Protein AF-A0A2P6SI93-F1 (afdb_monomer)

Secondary structure (DSSP, 8-state):
-----EEE--SSTT--EEHHHHHHHHTTPPPPHHHHHHHHHHHHHHHHHT-SSSSPPEEE--THHHHHHHHS-HHHHIIIIIHHHHHHHTT-SEEEEEEEETTTTEEEEEEEETTSSS-EEEESS---TT---TT-TT-EEE-

pLDDT: mean 79.49, std 15.9, range [40.91, 94.0]

Organism: Rosa chinensis (NCBI:txid74649)

Mean predicted aligned error: 8.88 Å

Solvent-accessible surface area (backbone atoms only — not comparable to full-atom values): 8508 Å² total; per-residue (Å²): 134,82,81,77,50,75,72,46,82,52,96,53,94,67,20,54,36,32,52,66,55,52,53,40,51,78,66,73,44,85,86,53,61,28,60,54,34,37,49,43,51,52,51,53,53,50,60,63,70,61,77,71,86,89,72,69,45,67,46,67,49,48,36,58,26,55,50,20,77,79,76,51,53,73,68,47,26,38,65,42,33,51,53,55,47,63,66,38,64,82,66,32,42,31,41,37,37,40,36,64,40,79,93,72,79,42,71,34,39,39,34,43,39,76,93,44,102,56,53,39,39,42,45,88,63,77,82,66,82,91,66,80,69,86,87,54,91,86,49,58,71,55,121

Sequence (143 aa):
MLCSVLFWEGKEAGSEITRANVKMFISNQSIANNWIDFYGEMLKDEMQNESSQSLGRSAFMHSMCW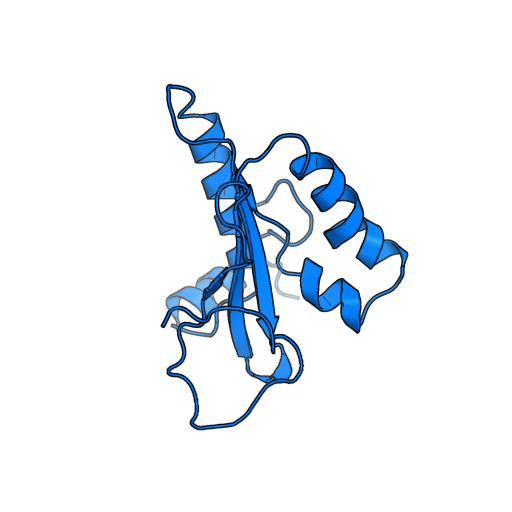YSTIHLTVRNLHQYLCEPLFQNMGKCSMLFFPITHNEEFHHTLLVFDKDIPQWLHFDSMKPRRAGTGQCFKSIKKIG

Nearest PDB structures (foldseek):
  5lnb-assembly1_B  TM=6.758E-01  e=1.573E-03  Saccharomyces cerevisiae S288C
  6dg4-assembly1_A  TM=7.006E-01  e=1.422E-02  Thermochaetoides thermophila
  5trc-assembly2_B  TM=3.940E-01  e=1.020E+00  Saccharomyces cerevisiae S288C
  8v84-assembly1_Z  TM=4.881E-01  e=1.711E+00  Saccharomyces cerevisiae BY4741

Structure (mmCIF, N/CA/C/O backbone):
data_AF-A0A2P6SI93-F1
#
_entry.id   AF-A0A2P6SI93-F1
#
loop_
_atom_site.group_PDB
_atom_site.id
_atom_site.type_symbol
_atom_site.label_atom_id
_atom_site.label_alt_id
_atom_site.label_comp_id
_atom_site.label_asym_id
_atom_site.label_entity_id
_atom_site.label_seq_id
_atom_site.pdbx_PDB_ins_code
_atom_site.Cartn_x
_atom_site.Cartn_y
_atom_site.Cartn_z
_atom_site.occupancy
_atom_site.B_iso_or_equiv
_atom_site.auth_seq_id
_atom_site.auth_comp_id
_atom_site.auth_asym_id
_atom_site.auth_atom_id
_atom_site.pdbx_PDB_model_num
ATOM 1 N N . MET A 1 1 ? 14.419 8.981 -26.410 1.00 41.88 1 MET A N 1
ATOM 2 C CA . MET A 1 1 ? 13.549 9.419 -25.300 1.00 41.88 1 MET A CA 1
ATOM 3 C C . MET A 1 1 ? 12.147 8.910 -25.612 1.00 41.88 1 MET A C 1
ATOM 5 O O . MET A 1 1 ? 11.489 9.472 -26.474 1.00 41.88 1 MET A O 1
ATOM 9 N N . LEU A 1 2 ? 11.747 7.754 -25.074 1.00 49.09 2 LEU A N 1
ATOM 10 C CA . LEU A 1 2 ? 10.402 7.216 -25.312 1.00 49.09 2 LEU A CA 1
ATOM 11 C C . LEU A 1 2 ? 9.461 7.894 -24.315 1.00 49.09 2 LEU A C 1
ATOM 13 O O . LEU A 1 2 ? 9.616 7.684 -23.117 1.00 49.09 2 LEU A O 1
ATOM 17 N N . CYS A 1 3 ? 8.528 8.723 -24.794 1.00 53.06 3 CYS A N 1
ATOM 18 C CA . CYS A 1 3 ? 7.443 9.233 -23.956 1.00 53.06 3 CYS A CA 1
ATOM 19 C C . CYS A 1 3 ? 6.694 8.039 -23.354 1.00 53.06 3 CYS A C 1
ATOM 21 O O . CYS A 1 3 ? 6.186 7.185 -24.088 1.00 53.06 3 CYS A O 1
ATOM 23 N N . SER A 1 4 ? 6.651 7.951 -22.027 1.00 73.94 4 SER A N 1
ATOM 24 C CA . SER A 1 4 ? 5.814 6.975 -21.340 1.00 73.94 4 SER A CA 1
ATOM 25 C C . SER A 1 4 ? 4.357 7.321 -21.623 1.00 73.94 4 SER A C 1
ATOM 27 O O . SER A 1 4 ? 3.861 8.355 -21.189 1.00 73.94 4 SER A O 1
ATOM 29 N N . VAL A 1 5 ? 3.670 6.470 -22.382 1.00 88.50 5 VAL A N 1
ATOM 30 C CA . VAL A 1 5 ? 2.228 6.616 -22.603 1.00 88.50 5 VAL A CA 1
ATOM 31 C C . VAL A 1 5 ? 1.522 6.275 -21.296 1.00 88.50 5 VAL A C 1
ATOM 33 O O . VAL A 1 5 ? 1.654 5.144 -20.822 1.00 88.50 5 VAL A O 1
ATOM 36 N N . LEU A 1 6 ? 0.815 7.246 -20.722 1.00 91.00 6 LEU A N 1
ATOM 37 C CA . LEU A 1 6 ? -0.010 7.061 -19.534 1.00 91.00 6 LEU A CA 1
ATOM 38 C C . LEU A 1 6 ? -1.208 6.171 -19.887 1.00 91.00 6 LEU A C 1
ATOM 40 O O . LEU A 1 6 ? -1.837 6.354 -20.928 1.00 91.00 6 LEU A O 1
ATOM 44 N N . PHE A 1 7 ? -1.462 5.163 -19.061 1.00 91.75 7 PHE A N 1
ATOM 45 C CA . PHE A 1 7 ? -2.604 4.258 -19.181 1.00 91.75 7 PHE A CA 1
ATOM 46 C C . PHE A 1 7 ? -3.692 4.625 -18.172 1.00 91.75 7 PHE A C 1
ATOM 48 O O . PHE A 1 7 ? -4.870 4.598 -18.511 1.00 91.75 7 PHE A O 1
ATOM 55 N N . TRP A 1 8 ? -3.287 5.003 -16.960 1.00 93.75 8 TRP A N 1
ATOM 56 C CA . TRP A 1 8 ? -4.178 5.483 -15.916 1.00 93.75 8 TRP A CA 1
ATOM 57 C C . TRP A 1 8 ? -3.468 6.520 -15.045 1.00 93.75 8 TRP A C 1
ATOM 59 O O . TRP A 1 8 ? -2.274 6.380 -14.765 1.00 93.75 8 TRP A O 1
ATOM 69 N N . GLU A 1 9 ? -4.211 7.547 -14.643 1.00 91.38 9 GLU A N 1
ATOM 70 C CA . GLU A 1 9 ? -3.769 8.618 -13.751 1.00 91.38 9 GLU A CA 1
ATOM 71 C C . GLU A 1 9 ? -4.550 8.517 -12.446 1.00 91.38 9 GLU A C 1
ATOM 73 O O . GLU A 1 9 ? -5.784 8.511 -12.468 1.00 91.38 9 GLU A O 1
ATOM 78 N N . GLY A 1 10 ? -3.831 8.417 -11.334 1.00 86.00 10 GLY A N 1
ATOM 79 C CA . GLY A 1 10 ? -4.451 8.352 -10.022 1.00 86.00 10 GLY A CA 1
ATOM 80 C C . GLY A 1 10 ? -4.611 9.697 -9.361 1.00 86.00 10 GLY A C 1
ATOM 81 O O . GLY A 1 10 ? -4.075 10.712 -9.804 1.00 86.00 10 GLY A O 1
ATOM 82 N N . LYS A 1 11 ? -5.393 9.697 -8.285 1.00 85.44 11 LYS A N 1
ATOM 83 C CA . LYS A 1 11 ? -5.643 10.884 -7.465 1.00 85.44 11 LYS A CA 1
ATOM 84 C C . LYS A 1 11 ? -4.454 11.179 -6.555 1.00 85.44 11 LYS A C 1
ATOM 86 O O . LYS A 1 11 ? -4.277 12.330 -6.153 1.00 85.44 11 LYS A O 1
ATOM 91 N N . GLU A 1 12 ? -3.669 10.161 -6.208 1.00 80.38 12 GLU A N 1
ATOM 92 C CA . GLU A 1 12 ? -2.508 10.278 -5.332 1.00 80.38 12 GLU A CA 1
ATOM 93 C C . GLU A 1 12 ? -1.195 10.141 -6.123 1.00 80.38 12 GLU A C 1
ATOM 95 O O . GLU A 1 12 ? -1.095 9.431 -7.119 1.00 80.38 12 GLU A O 1
ATOM 100 N N . ALA A 1 13 ? -0.156 10.864 -5.699 1.00 76.44 13 ALA A N 1
ATOM 101 C CA . ALA A 1 13 ? 1.136 10.811 -6.377 1.00 76.44 13 ALA A CA 1
ATOM 102 C C . ALA A 1 13 ? 1.769 9.421 -6.219 1.00 76.44 13 ALA A C 1
ATOM 104 O O . ALA A 1 13 ? 1.928 8.954 -5.092 1.00 76.44 13 ALA A O 1
ATOM 105 N N . GLY A 1 14 ? 2.204 8.811 -7.324 1.00 78.00 14 GLY A N 1
ATOM 106 C CA . GLY A 1 14 ? 2.833 7.489 -7.321 1.00 78.00 14 GLY A CA 1
ATOM 107 C C . GLY A 1 14 ? 1.907 6.327 -7.683 1.00 78.00 14 GLY A C 1
ATOM 108 O O . GLY A 1 14 ? 2.404 5.212 -7.842 1.00 78.00 14 GLY A O 1
ATOM 109 N N . SER A 1 15 ? 0.609 6.563 -7.887 1.00 85.75 15 SER A N 1
ATOM 110 C CA . SER A 1 15 ? -0.328 5.551 -8.390 1.00 85.75 15 SER A CA 1
ATOM 111 C C . SER A 1 15 ? -0.459 5.550 -9.922 1.00 85.75 15 SER A C 1
ATOM 113 O O . SER A 1 15 ? -1.242 4.785 -10.480 1.00 85.75 15 SER A O 1
ATOM 115 N N . GLU A 1 16 ? 0.340 6.336 -10.657 1.00 92.62 16 GLU A N 1
ATOM 116 C CA . GLU A 1 16 ? 0.237 6.380 -12.117 1.00 92.62 16 GLU A CA 1
ATOM 117 C C . GLU A 1 16 ? 0.647 5.051 -12.775 1.00 92.62 16 GLU A C 1
ATOM 119 O O . GLU A 1 16 ? 1.717 4.485 -12.514 1.00 92.62 16 GLU A O 1
ATOM 124 N N . ILE A 1 17 ? -0.172 4.579 -13.718 1.00 93.81 17 ILE A N 1
ATOM 125 C CA . ILE A 1 17 ? 0.113 3.382 -14.510 1.00 93.81 17 ILE A CA 1
ATOM 126 C C . ILE A 1 17 ? 0.479 3.805 -15.922 1.00 93.81 17 ILE A C 1
ATOM 128 O O . ILE A 1 17 ? -0.327 4.365 -16.663 1.00 93.81 17 ILE A O 1
ATOM 132 N N . THR A 1 18 ? 1.701 3.492 -16.340 1.00 93.56 18 THR A N 1
ATOM 133 C CA . THR A 1 18 ? 2.159 3.707 -17.716 1.00 93.56 18 THR A CA 1
ATOM 134 C C . THR A 1 18 ? 2.043 2.430 -18.547 1.00 93.56 18 THR A C 1
ATOM 136 O O . THR A 1 18 ? 1.999 1.311 -18.032 1.00 93.56 18 THR A O 1
ATOM 139 N N . ARG A 1 19 ? 2.118 2.566 -19.875 1.00 92.56 19 ARG A N 1
ATOM 140 C CA . ARG A 1 19 ? 2.236 1.436 -20.810 1.00 92.56 19 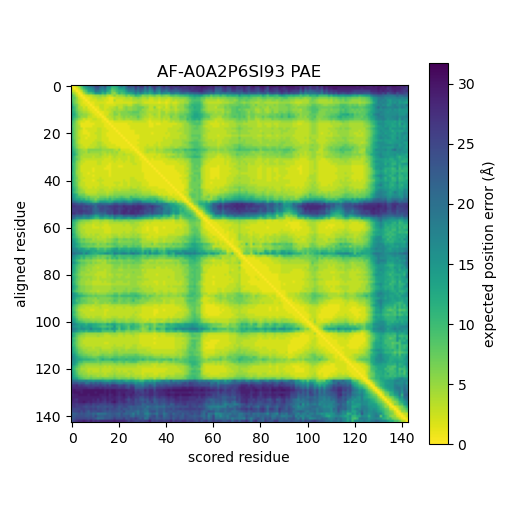ARG A CA 1
ATOM 141 C C . ARG A 1 19 ? 3.379 0.484 -20.437 1.00 92.56 19 ARG A C 1
ATOM 143 O O . ARG A 1 19 ? 3.263 -0.715 -20.677 1.00 92.56 19 ARG A O 1
ATOM 150 N N . ALA A 1 20 ? 4.487 0.991 -19.891 1.00 90.81 20 ALA A N 1
ATOM 151 C CA . ALA A 1 20 ? 5.596 0.145 -19.456 1.00 90.81 20 ALA A CA 1
ATOM 152 C C . ALA A 1 20 ? 5.188 -0.739 -18.267 1.00 90.81 20 ALA A C 1
ATOM 154 O O . ALA A 1 20 ? 5.448 -1.940 -18.296 1.00 90.81 20 ALA A O 1
ATOM 155 N N . ASN A 1 21 ? 4.464 -0.182 -17.291 1.00 91.44 21 ASN A N 1
ATOM 156 C CA . ASN A 1 21 ? 3.940 -0.939 -16.152 1.00 91.44 21 ASN A CA 1
ATOM 157 C C . ASN A 1 21 ? 2.967 -2.037 -16.599 1.00 91.44 21 ASN A C 1
ATOM 159 O O . ASN A 1 21 ? 3.063 -3.161 -16.112 1.00 91.44 21 ASN A O 1
ATOM 163 N N . VAL A 1 22 ? 2.090 -1.744 -17.568 1.00 92.75 22 VAL A N 1
ATOM 164 C CA . VAL A 1 22 ? 1.182 -2.741 -18.168 1.00 92.75 22 VAL A CA 1
ATOM 165 C C . VAL A 1 22 ? 1.961 -3.853 -18.860 1.00 92.75 22 VAL A C 1
ATOM 167 O O . VAL A 1 22 ? 1.677 -5.025 -18.635 1.00 92.75 22 VAL A O 1
ATOM 170 N N . LYS A 1 23 ? 2.982 -3.513 -19.658 1.00 92.06 23 LYS A N 1
ATOM 171 C CA . LYS A 1 23 ? 3.835 -4.515 -20.314 1.00 92.06 23 LYS A CA 1
ATOM 172 C C . LYS A 1 23 ? 4.526 -5.437 -19.310 1.00 92.06 23 LYS A C 1
ATOM 174 O O . LYS A 1 23 ? 4.568 -6.641 -19.544 1.00 92.06 23 LYS A O 1
ATOM 179 N N . MET A 1 24 ? 5.056 -4.894 -18.215 1.00 90.56 24 MET A N 1
ATOM 180 C CA . MET A 1 24 ? 5.674 -5.698 -17.155 1.00 90.56 24 MET A CA 1
ATOM 181 C C . MET A 1 24 ? 4.656 -6.643 -16.509 1.00 90.56 24 MET A C 1
ATOM 183 O O . MET A 1 24 ? 4.931 -7.835 -16.391 1.00 90.56 24 MET A O 1
ATOM 187 N N . PHE A 1 25 ? 3.464 -6.134 -16.183 1.00 90.06 25 PHE A N 1
ATOM 188 C CA . PHE A 1 25 ? 2.387 -6.911 -15.569 1.00 90.06 25 PHE A CA 1
ATOM 189 C C . PHE A 1 25 ? 1.935 -8.089 -16.446 1.00 90.06 25 PHE A C 1
ATOM 191 O O . PHE A 1 25 ? 1.966 -9.234 -16.004 1.00 90.06 25 PHE A O 1
ATOM 198 N N . ILE A 1 26 ? 1.609 -7.848 -17.723 1.00 92.88 26 ILE A N 1
ATOM 199 C CA . ILE A 1 26 ? 1.169 -8.920 -18.643 1.00 92.88 26 ILE A CA 1
ATOM 200 C C . ILE A 1 26 ? 2.283 -9.921 -18.976 1.00 92.88 26 ILE A C 1
ATOM 202 O O . ILE A 1 26 ? 2.004 -11.041 -19.390 1.00 92.88 26 ILE A O 1
ATOM 206 N N . SER A 1 27 ? 3.546 -9.521 -18.800 1.00 93.56 27 SER A N 1
ATOM 207 C CA . SER A 1 27 ? 4.709 -10.400 -18.972 1.00 93.56 27 SER A CA 1
ATOM 208 C C . SER A 1 27 ? 5.020 -11.206 -17.706 1.00 93.56 27 SER A C 1
ATOM 210 O O . SER A 1 27 ? 6.090 -11.806 -17.624 1.00 93.56 27 SER A O 1
ATOM 212 N N . ASN A 1 28 ? 4.112 -11.206 -16.723 1.00 86.38 28 ASN A N 1
ATOM 213 C CA . ASN A 1 28 ? 4.232 -11.917 -15.453 1.00 86.38 28 ASN A CA 1
ATOM 214 C C . ASN A 1 28 ? 5.498 -11.538 -14.657 1.00 86.38 28 ASN A C 1
ATOM 216 O O . ASN A 1 28 ? 6.130 -12.386 -14.028 1.00 86.38 28 ASN A O 1
ATOM 220 N N . GLN A 1 29 ? 5.900 -10.264 -14.727 1.00 87.06 29 GLN A N 1
ATOM 221 C CA . GLN A 1 29 ? 6.969 -9.721 -13.886 1.00 87.06 29 GLN A CA 1
ATOM 222 C C . GLN A 1 29 ? 6.428 -9.304 -12.514 1.00 87.06 29 GLN A C 1
ATOM 224 O O . GLN A 1 29 ? 5.218 -9.189 -12.317 1.00 87.06 29 GLN A O 1
ATOM 229 N N . SER A 1 30 ? 7.336 -9.044 -11.569 1.00 84.00 30 SER A N 1
ATOM 230 C CA . SER A 1 30 ? 6.984 -8.582 -10.226 1.00 84.00 30 SER A CA 1
ATOM 231 C C . SER A 1 30 ? 6.099 -7.335 -10.262 1.00 84.00 30 SER A C 1
ATOM 233 O O . SER A 1 30 ? 6.351 -6.387 -11.010 1.00 84.00 30 SER A O 1
ATOM 235 N N . ILE A 1 31 ? 5.077 -7.332 -9.407 1.00 87.44 31 ILE A N 1
ATOM 236 C CA . ILE A 1 31 ? 4.167 -6.201 -9.233 1.00 87.44 31 ILE A CA 1
ATOM 237 C C . ILE A 1 31 ? 4.938 -5.051 -8.576 1.00 87.44 31 ILE A C 1
ATOM 239 O O . ILE A 1 31 ? 5.561 -5.224 -7.528 1.00 87.44 31 ILE A O 1
ATOM 243 N N . ALA A 1 32 ? 4.908 -3.880 -9.207 1.00 88.25 32 ALA A N 1
ATOM 244 C CA . ALA A 1 32 ? 5.499 -2.657 -8.674 1.00 88.25 32 ALA A CA 1
ATOM 245 C C . ALA A 1 32 ? 4.528 -1.931 -7.727 1.00 88.25 32 ALA A C 1
ATOM 247 O O . ALA A 1 32 ? 3.318 -2.128 -7.796 1.00 88.25 32 ALA A O 1
ATOM 248 N N . ASN A 1 33 ? 5.060 -1.059 -6.870 1.00 89.50 33 ASN A N 1
ATOM 249 C CA . ASN A 1 33 ? 4.295 -0.317 -5.862 1.00 89.50 33 ASN A CA 1
ATOM 250 C C . ASN A 1 33 ? 3.100 0.457 -6.441 1.00 89.50 33 ASN A C 1
ATOM 252 O O . ASN A 1 33 ? 2.004 0.385 -5.897 1.00 89.50 33 ASN A O 1
ATOM 256 N N . ASN A 1 34 ? 3.278 1.096 -7.598 1.00 91.25 34 ASN A N 1
ATOM 257 C CA . ASN A 1 34 ? 2.215 1.863 -8.244 1.00 91.25 34 ASN A CA 1
ATOM 258 C C . ASN A 1 34 ? 0.986 1.018 -8.619 1.00 91.25 34 ASN A C 1
ATOM 260 O O . ASN A 1 34 ? -0.122 1.537 -8.607 1.00 91.25 34 ASN A O 1
ATOM 264 N N . TRP A 1 35 ? 1.145 -0.281 -8.900 1.00 92.25 35 TRP A N 1
ATOM 265 C CA . TRP A 1 35 ? 0.011 -1.190 -9.118 1.00 92.25 35 TRP A CA 1
ATOM 266 C C . TRP A 1 35 ? -0.788 -1.459 -7.842 1.00 92.25 35 TRP A C 1
ATOM 268 O O . TRP A 1 35 ? -2.002 -1.638 -7.910 1.00 92.25 35 TRP A O 1
ATOM 278 N N . ILE A 1 36 ? -0.114 -1.494 -6.691 1.00 92.62 36 ILE A N 1
ATOM 279 C CA . ILE A 1 36 ? -0.758 -1.658 -5.385 1.00 92.62 36 ILE A CA 1
ATOM 280 C C . ILE A 1 36 ? -1.565 -0.402 -5.060 1.00 92.62 36 ILE A C 1
ATOM 282 O O . ILE A 1 36 ? -2.735 -0.509 -4.702 1.00 92.62 36 ILE A O 1
ATOM 286 N N . ASP A 1 37 ? -0.959 0.773 -5.239 1.00 93.19 37 ASP A N 1
ATOM 287 C CA . ASP A 1 37 ? -1.606 2.058 -4.965 1.00 93.19 37 ASP A CA 1
ATOM 288 C C . ASP A 1 37 ? -2.781 2.307 -5.927 1.00 93.19 37 ASP A C 1
ATOM 290 O O . ASP A 1 37 ? -3.879 2.635 -5.480 1.00 93.19 37 ASP A O 1
ATOM 294 N N . PHE A 1 38 ? -2.604 2.019 -7.224 1.00 94.00 38 PHE A N 1
ATOM 295 C CA . PHE A 1 38 ? -3.684 2.000 -8.221 1.00 94.00 38 PHE A CA 1
ATOM 296 C C . PHE A 1 38 ? -4.872 1.141 -7.772 1.00 94.00 38 PHE A C 1
ATOM 298 O O . PHE A 1 38 ? -6.018 1.589 -7.801 1.00 94.00 38 PHE A O 1
ATOM 305 N N . TYR A 1 39 ? -4.613 -0.096 -7.340 1.00 92.44 39 TYR A N 1
ATOM 306 C CA . TYR A 1 39 ? -5.681 -1.005 -6.936 1.00 92.44 39 TYR A CA 1
ATOM 307 C C . TYR A 1 39 ? -6.369 -0.547 -5.642 1.00 92.44 39 TYR A C 1
ATOM 309 O O . TYR A 1 39 ? -7.591 -0.627 -5.535 1.00 92.44 39 TYR A O 1
ATOM 317 N N . GLY A 1 40 ? -5.611 -0.007 -4.683 1.00 91.56 40 GLY A N 1
ATOM 318 C CA . GLY A 1 40 ? -6.166 0.596 -3.470 1.00 91.56 40 GLY A CA 1
ATOM 319 C C . GLY A 1 40 ? -7.093 1.779 -3.766 1.00 91.56 40 GLY A C 1
ATOM 320 O O . GLY A 1 40 ? -8.154 1.895 -3.148 1.00 91.56 40 GLY A O 1
ATOM 321 N N . GLU A 1 41 ? -6.742 2.626 -4.739 1.00 91.00 41 GLU A N 1
ATOM 322 C CA . GLU A 1 41 ? -7.612 3.710 -5.207 1.00 91.00 41 GLU A CA 1
ATOM 323 C C . GLU A 1 41 ? -8.886 3.185 -5.882 1.00 91.00 41 GLU A C 1
ATOM 325 O O . GLU A 1 41 ? -9.974 3.678 -5.581 1.00 91.00 41 GLU A O 1
ATOM 330 N N . MET A 1 42 ? -8.783 2.153 -6.729 1.00 90.44 42 MET A N 1
ATOM 331 C CA . MET A 1 42 ? -9.960 1.529 -7.347 1.00 90.44 42 MET A CA 1
ATOM 332 C C . MET A 1 42 ? -10.924 0.960 -6.301 1.00 90.44 42 MET A C 1
ATOM 334 O O . MET A 1 42 ? -12.116 1.257 -6.347 1.00 90.44 42 MET A O 1
ATOM 338 N N . LEU A 1 43 ? -10.410 0.222 -5.312 1.00 89.62 43 LEU A N 1
ATOM 339 C CA . LEU A 1 43 ? -11.228 -0.314 -4.221 1.00 89.62 43 LEU A CA 1
ATOM 340 C C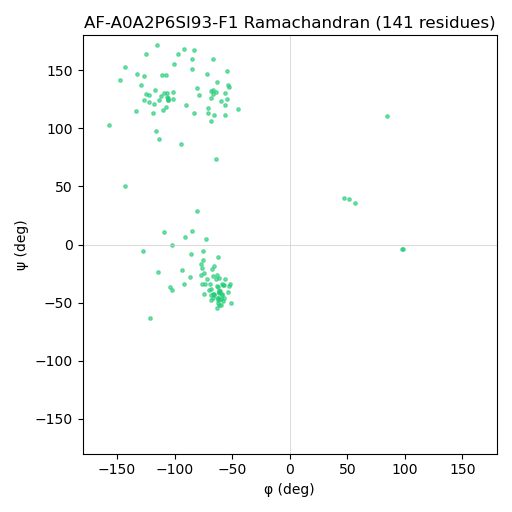 . LEU A 1 43 ? -11.887 0.802 -3.402 1.00 89.62 43 LEU A C 1
ATOM 342 O O . LEU A 1 43 ? -13.050 0.697 -3.024 1.00 89.62 43 LEU A O 1
ATOM 346 N N . LYS A 1 44 ? -11.167 1.896 -3.131 1.00 86.06 44 LYS A N 1
ATOM 347 C CA . LYS A 1 44 ? -11.715 3.059 -2.418 1.00 86.06 44 LYS A CA 1
ATOM 348 C C . LYS A 1 44 ? -12.876 3.694 -3.184 1.00 86.06 44 LYS A C 1
ATOM 350 O O . LYS A 1 44 ? -13.866 4.071 -2.558 1.00 86.06 44 LYS A O 1
ATOM 355 N N . ASP A 1 45 ? -12.764 3.800 -4.504 1.00 85.38 45 ASP A N 1
ATOM 356 C CA . ASP A 1 45 ? -13.820 4.340 -5.360 1.00 85.38 45 ASP A CA 1
ATOM 357 C C . ASP A 1 45 ? -15.039 3.401 -5.411 1.00 85.38 45 ASP A C 1
ATOM 359 O O . ASP A 1 45 ? -16.170 3.864 -5.252 1.00 85.38 45 ASP A O 1
ATOM 363 N N . GLU A 1 46 ? -14.832 2.086 -5.538 1.00 84.81 46 GLU A N 1
ATOM 364 C CA . GLU A 1 46 ? -15.903 1.078 -5.465 1.00 84.81 46 GLU A CA 1
ATOM 365 C C . GLU A 1 46 ? -16.660 1.158 -4.131 1.00 84.81 46 GLU A C 1
ATOM 367 O O . GLU A 1 46 ? -17.882 1.303 -4.113 1.00 84.81 46 GLU A O 1
ATOM 372 N N . MET A 1 47 ? -15.938 1.205 -3.007 1.00 78.94 47 MET A N 1
ATOM 373 C CA . MET A 1 47 ? -16.533 1.310 -1.670 1.00 78.94 47 MET A CA 1
ATOM 374 C C . MET A 1 47 ? -17.310 2.615 -1.435 1.00 78.94 47 MET A C 1
ATOM 376 O O . MET A 1 47 ? -18.245 2.645 -0.633 1.00 78.94 47 MET A O 1
ATOM 380 N N . GLN A 1 48 ? -16.920 3.718 -2.082 1.00 75.44 48 GLN A N 1
ATOM 381 C CA . GLN A 1 48 ? -17.668 4.978 -2.007 1.00 75.44 48 GLN A CA 1
ATOM 382 C C . GLN A 1 48 ? -18.967 4.914 -2.817 1.00 75.44 48 GLN A C 1
ATOM 384 O O . GLN A 1 48 ? -19.976 5.491 -2.403 1.00 75.44 48 GLN A O 1
ATOM 389 N N . ASN A 1 49 ? -18.951 4.188 -3.935 1.00 70.06 49 ASN A N 1
ATOM 390 C CA . ASN A 1 49 ? -20.110 4.006 -4.800 1.00 70.06 49 ASN A CA 1
ATOM 391 C C . ASN A 1 49 ? -21.128 3.011 -4.210 1.00 70.06 49 ASN A C 1
ATOM 393 O O . ASN A 1 49 ? -22.330 3.230 -4.339 1.00 70.06 49 ASN A O 1
ATOM 397 N N . GLU A 1 50 ? -20.680 1.980 -3.488 1.00 66.88 50 GLU A N 1
ATOM 398 C CA . GLU A 1 50 ? -21.521 0.947 -2.855 1.00 66.88 50 GLU A CA 1
ATOM 399 C C . GLU A 1 50 ? -22.150 1.367 -1.512 1.00 66.88 50 GLU A C 1
ATOM 401 O O . GLU A 1 50 ? -22.408 0.533 -0.646 1.00 66.88 50 GLU A O 1
ATOM 406 N N . SER A 1 51 ? -22.406 2.661 -1.297 1.00 56.41 51 SER A N 1
ATOM 407 C CA . SER A 1 51 ? -22.959 3.195 -0.044 1.00 56.41 51 SER A CA 1
ATOM 408 C C . SER A 1 51 ? -24.385 2.705 0.290 1.00 56.41 51 SER A C 1
ATOM 410 O O . SER A 1 51 ? -25.356 3.454 0.283 1.00 56.41 51 SER A O 1
ATOM 412 N N . SER A 1 52 ? -24.506 1.447 0.707 1.00 48.19 52 SER A N 1
ATOM 413 C CA . SER A 1 52 ? -25.633 0.912 1.456 1.00 48.19 52 SER A CA 1
ATOM 414 C C . SER A 1 52 ? -25.212 -0.330 2.243 1.00 48.19 52 SER A C 1
ATOM 416 O O . SER A 1 52 ? -25.184 -1.436 1.723 1.00 48.19 52 SER A O 1
ATOM 418 N N . GLN A 1 53 ? -25.020 -0.097 3.544 1.00 47.62 53 GLN A N 1
ATOM 419 C CA . GLN A 1 53 ? -25.259 -1.040 4.640 1.00 47.62 53 GLN A CA 1
ATOM 420 C C . GLN A 1 53 ? -24.132 -2.045 4.974 1.00 47.62 53 GLN A C 1
ATOM 422 O O . GLN A 1 53 ? -23.902 -3.036 4.302 1.00 47.62 53 GLN A O 1
ATOM 427 N N . SER A 1 54 ? -23.536 -1.799 6.149 1.00 46.25 54 SER A N 1
ATOM 428 C CA . SER A 1 54 ? -23.076 -2.787 7.144 1.00 46.25 54 SER A CA 1
ATOM 429 C C . SER A 1 54 ? -21.617 -3.248 7.227 1.00 46.25 54 SER A C 1
ATOM 431 O O . SER A 1 54 ? -21.320 -3.939 8.198 1.00 46.25 54 SER A O 1
ATOM 433 N N . LEU A 1 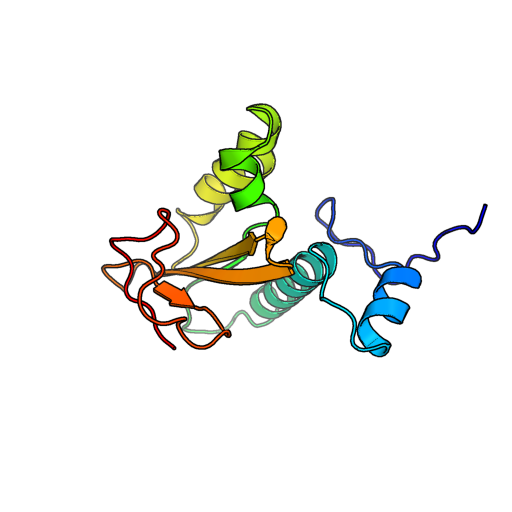55 ? -20.684 -2.848 6.359 1.00 51.09 55 LEU A N 1
ATOM 434 C CA . LEU A 1 55 ? -19.251 -2.983 6.674 1.00 51.09 55 LEU A CA 1
ATOM 435 C C . LEU A 1 55 ? -18.662 -1.611 6.996 1.00 51.09 55 LEU A C 1
ATOM 437 O O . LEU A 1 55 ? -18.837 -0.655 6.243 1.00 51.09 55 LEU A O 1
ATOM 441 N N . GLY A 1 56 ? -18.007 -1.486 8.152 1.00 61.44 56 GLY A N 1
ATOM 442 C CA . GLY A 1 56 ? -17.355 -0.241 8.546 1.00 61.44 56 GLY A CA 1
ATOM 443 C C . GLY A 1 56 ? -16.377 0.247 7.469 1.00 61.44 56 GLY A C 1
ATOM 444 O O . GLY A 1 56 ? -15.820 -0.539 6.700 1.00 61.44 56 GLY A O 1
ATOM 445 N N . ARG A 1 57 ? -16.202 1.572 7.369 1.00 77.69 57 ARG A N 1
ATOM 446 C CA . ARG A 1 57 ? -15.344 2.174 6.337 1.00 77.69 57 ARG A CA 1
ATOM 447 C C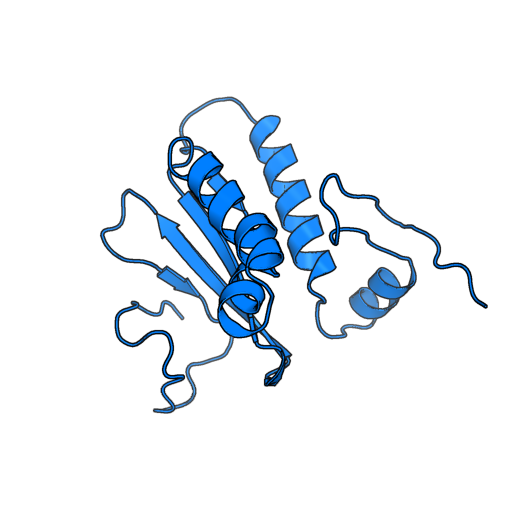 . ARG A 1 57 ? -13.937 1.588 6.444 1.00 77.69 57 ARG A C 1
ATOM 449 O O . ARG A 1 57 ? -13.357 1.590 7.528 1.00 77.69 57 ARG A O 1
ATOM 456 N N . SER A 1 58 ? -13.390 1.129 5.326 1.00 88.44 58 SER A N 1
ATOM 457 C CA . SER A 1 58 ? -11.988 0.725 5.236 1.00 88.44 58 SER A CA 1
ATOM 458 C C . SER A 1 58 ? -11.159 1.830 4.597 1.00 88.44 58 SER A C 1
ATOM 460 O O . SER A 1 58 ? -11.694 2.654 3.855 1.00 88.44 58 SER A O 1
ATOM 462 N N . ALA A 1 59 ? -9.862 1.863 4.888 1.00 90.50 59 ALA A N 1
ATOM 463 C CA . ALA A 1 59 ? -8.919 2.687 4.144 1.00 90.50 59 ALA A CA 1
ATOM 464 C C . ALA A 1 59 ? -7.671 1.893 3.769 1.00 90.50 59 ALA A C 1
ATOM 466 O O . ALA A 1 59 ? -7.210 1.035 4.523 1.00 90.50 59 ALA A O 1
ATOM 467 N N . PHE A 1 60 ? -7.122 2.230 2.609 1.00 92.12 60 PHE A N 1
ATOM 468 C CA . PHE A 1 60 ? -5.887 1.679 2.076 1.00 92.12 60 PHE A CA 1
ATOM 469 C C . PHE A 1 60 ? -4.799 2.740 2.212 1.00 92.12 60 PHE A C 1
ATOM 471 O O . PHE A 1 60 ? -4.981 3.879 1.785 1.00 92.12 60 PHE A O 1
ATOM 478 N N . MET A 1 61 ? -3.707 2.385 2.877 1.00 92.81 61 MET A N 1
ATOM 479 C CA . MET A 1 61 ? -2.536 3.240 3.033 1.00 92.81 61 MET A CA 1
ATOM 480 C C . MET A 1 61 ? -1.625 3.079 1.817 1.00 92.81 61 MET A C 1
ATOM 482 O O . MET A 1 61 ? -1.573 2.009 1.214 1.00 92.81 61 MET A O 1
ATOM 486 N N . HIS A 1 62 ? -0.876 4.129 1.494 1.00 92.00 62 HIS A N 1
ATOM 487 C CA . HIS A 1 62 ? 0.066 4.119 0.379 1.00 92.00 62 HIS A CA 1
ATOM 488 C C . HIS A 1 62 ? 1.181 3.079 0.598 1.00 92.00 62 HIS A C 1
ATOM 490 O O . HIS A 1 62 ? 1.732 2.983 1.694 1.00 92.00 62 HIS A O 1
ATOM 496 N N . SER A 1 63 ? 1.587 2.353 -0.443 1.00 90.81 63 SER A N 1
ATOM 497 C CA . SER A 1 63 ? 2.597 1.279 -0.411 1.00 90.81 63 SER A CA 1
ATOM 498 C C . SER A 1 63 ? 3.959 1.720 0.154 1.00 90.81 63 SER A C 1
ATOM 500 O O . SER A 1 63 ? 4.688 0.963 0.796 1.00 90.81 63 SER A O 1
ATOM 502 N N . MET A 1 64 ? 4.293 2.996 -0.033 1.00 86.75 64 MET A N 1
ATOM 503 C CA . MET A 1 64 ? 5.495 3.633 0.518 1.00 86.75 64 MET A CA 1
ATOM 504 C C . MET A 1 64 ? 5.420 3.950 2.021 1.00 86.75 64 MET A C 1
ATOM 506 O O . MET A 1 64 ? 6.432 4.378 2.583 1.00 86.75 64 MET A O 1
ATOM 510 N N . CYS A 1 65 ? 4.281 3.755 2.698 1.00 86.81 65 CYS A N 1
ATOM 511 C CA . CYS A 1 65 ? 4.121 4.140 4.102 1.00 86.81 65 CYS A CA 1
ATOM 512 C C . CYS A 1 65 ? 5.145 3.436 5.000 1.00 86.81 65 CYS A C 1
ATOM 514 O O . CYS A 1 65 ? 5.774 4.084 5.834 1.00 86.81 65 CYS A O 1
ATOM 516 N N . TRP A 1 66 ? 5.394 2.142 4.779 1.00 82.44 66 TRP A N 1
ATOM 517 C CA . TRP A 1 66 ? 6.372 1.382 5.558 1.00 82.44 66 TRP A CA 1
ATOM 518 C C . TRP A 1 66 ? 7.813 1.726 5.182 1.00 82.44 66 TRP A C 1
ATOM 520 O O . TRP A 1 66 ? 8.649 1.941 6.049 1.00 82.44 66 TRP A O 1
ATOM 530 N N . TYR A 1 67 ? 8.114 1.868 3.889 1.00 80.88 67 TYR A N 1
ATOM 531 C CA . TYR A 1 67 ? 9.447 2.302 3.463 1.00 80.88 67 TYR A CA 1
ATOM 532 C C . TYR A 1 67 ? 9.809 3.678 4.052 1.00 80.88 67 TYR A C 1
ATOM 534 O O . TYR A 1 67 ? 10.960 3.932 4.416 1.00 80.88 67 TYR A O 1
ATOM 542 N N . SER A 1 68 ? 8.809 4.554 4.214 1.00 76.81 68 SER A N 1
ATOM 543 C CA . SER A 1 68 ? 8.997 5.892 4.769 1.00 76.81 68 SER A CA 1
ATOM 544 C C . SER A 1 68 ? 9.406 5.919 6.244 1.00 76.81 68 SER A C 1
ATOM 546 O O . SER A 1 68 ? 10.109 6.848 6.637 1.00 76.81 68 SER A O 1
ATOM 548 N N . THR A 1 69 ? 9.041 4.906 7.041 1.00 75.56 69 THR A N 1
ATOM 549 C CA . THR A 1 69 ? 9.425 4.830 8.464 1.00 75.56 69 THR A CA 1
ATOM 550 C C . THR A 1 69 ? 10.882 4.454 8.672 1.00 75.56 69 THR A C 1
ATOM 552 O O . THR A 1 69 ? 11.451 4.797 9.705 1.00 75.56 69 THR A O 1
ATOM 555 N N . ILE A 1 70 ? 11.485 3.767 7.701 1.00 74.12 70 ILE A N 1
ATOM 556 C CA . ILE A 1 70 ? 12.834 3.208 7.828 1.00 74.12 70 ILE A CA 1
ATOM 557 C C . ILE A 1 70 ? 13.856 4.042 7.046 1.00 74.12 70 ILE A C 1
ATOM 559 O O . ILE A 1 70 ? 14.988 4.209 7.497 1.00 74.12 70 ILE A O 1
ATOM 563 N N . HIS A 1 71 ? 13.478 4.576 5.879 1.00 69.81 71 HIS A N 1
ATOM 564 C CA . HIS A 1 71 ? 14.456 5.046 4.892 1.00 69.81 71 HIS A CA 1
ATOM 565 C C . HIS A 1 71 ? 14.261 6.482 4.394 1.00 69.81 71 HIS A C 1
ATOM 567 O O . HIS A 1 71 ? 15.091 6.959 3.619 1.00 69.81 71 HIS A O 1
ATOM 573 N N . LEU A 1 72 ? 13.189 7.183 4.777 1.00 72.94 72 LEU A N 1
ATOM 574 C CA . LEU A 1 72 ? 12.877 8.500 4.212 1.00 72.94 72 LEU A CA 1
ATOM 575 C C . LEU A 1 72 ? 12.941 9.648 5.228 1.00 72.94 72 LEU A C 1
ATOM 577 O O . LEU A 1 72 ? 13.100 9.469 6.431 1.00 72.94 72 LEU A O 1
ATOM 581 N N . THR A 1 73 ? 12.839 10.872 4.701 1.00 82.62 73 THR A N 1
ATOM 582 C CA . THR A 1 73 ? 12.818 12.112 5.484 1.00 82.62 73 THR A CA 1
ATOM 583 C C . THR A 1 73 ? 11.559 12.218 6.347 1.00 82.62 73 THR A C 1
ATOM 585 O O . THR A 1 73 ? 10.514 11.656 6.018 1.00 82.62 73 THR A O 1
ATOM 588 N N . VAL A 1 74 ? 11.616 13.051 7.393 1.00 84.38 74 VAL A N 1
ATOM 589 C CA . VAL A 1 74 ? 10.450 13.396 8.233 1.00 84.38 74 VAL A CA 1
ATOM 590 C C . VAL A 1 74 ? 9.267 13.899 7.396 1.00 84.38 74 VAL A C 1
ATOM 592 O O . VAL A 1 74 ? 8.121 13.582 7.697 1.00 84.38 74 VAL A O 1
ATOM 595 N N . ARG A 1 75 ? 9.532 14.633 6.306 1.00 85.19 75 ARG A N 1
ATOM 596 C CA . ARG A 1 75 ? 8.491 15.098 5.378 1.00 85.19 75 ARG A CA 1
ATOM 597 C C . ARG A 1 75 ? 7.751 13.929 4.726 1.00 85.19 75 ARG A C 1
ATOM 599 O O . ARG A 1 75 ? 6.527 13.937 4.684 1.00 85.19 75 ARG A O 1
ATOM 606 N N . ASN A 1 76 ? 8.484 12.933 4.239 1.00 83.31 76 ASN A N 1
ATOM 607 C CA . ASN A 1 76 ? 7.892 11.762 3.596 1.00 83.31 76 ASN A CA 1
ATOM 608 C C . ASN A 1 76 ? 7.161 10.881 4.611 1.00 83.31 76 ASN A C 1
ATOM 610 O O . ASN A 1 76 ? 6.071 10.407 4.316 1.00 83.31 76 ASN A O 1
ATOM 614 N N . LEU A 1 77 ? 7.717 10.712 5.814 1.00 85.50 77 LEU A N 1
ATOM 615 C CA . LEU A 1 77 ? 7.036 10.028 6.915 1.00 85.50 77 LEU A CA 1
ATOM 616 C C . LEU A 1 77 ? 5.691 10.694 7.232 1.00 85.50 77 LEU A C 1
ATOM 618 O O . LEU A 1 77 ? 4.668 10.024 7.365 1.00 85.50 77 LEU A O 1
ATOM 622 N N . HIS A 1 78 ? 5.683 12.025 7.309 1.00 87.25 78 HIS A N 1
ATOM 623 C CA . HIS A 1 78 ? 4.462 12.783 7.535 1.00 87.25 78 HIS A CA 1
ATOM 624 C C . HIS A 1 78 ? 3.451 12.586 6.398 1.00 87.25 78 HIS A C 1
ATOM 626 O O . HIS A 1 78 ? 2.285 12.307 6.662 1.00 87.25 78 HIS A O 1
ATOM 632 N N . GLN A 1 79 ? 3.903 12.704 5.146 1.00 86.62 79 GLN A N 1
ATOM 633 C CA . GLN A 1 79 ? 3.060 12.614 3.954 1.00 86.62 79 GLN A CA 1
ATOM 634 C C . GLN A 1 79 ? 2.463 11.216 3.739 1.00 86.62 79 GLN A C 1
ATOM 636 O O . GLN A 1 79 ? 1.276 11.113 3.452 1.00 86.62 79 GLN A O 1
ATOM 641 N N . TYR A 1 80 ? 3.264 10.154 3.858 1.00 86.94 80 TYR A N 1
ATOM 642 C CA . TYR A 1 80 ? 2.839 8.795 3.503 1.00 86.94 80 TYR A CA 1
ATOM 643 C C . TYR A 1 80 ? 2.280 7.991 4.678 1.00 86.94 80 TYR A C 1
ATOM 645 O O . TYR A 1 80 ? 1.561 7.020 4.446 1.00 86.94 80 TYR A O 1
ATOM 653 N N . LEU A 1 81 ? 2.605 8.352 5.924 1.00 88.75 81 LEU A N 1
ATOM 654 C CA . LEU A 1 81 ? 2.149 7.610 7.099 1.00 88.75 81 LEU A CA 1
ATOM 655 C C . LEU A 1 81 ? 1.344 8.467 8.069 1.00 88.75 81 LEU A C 1
ATOM 657 O O . LEU A 1 81 ? 0.180 8.155 8.289 1.00 88.75 81 LEU A O 1
ATOM 661 N N . CYS A 1 82 ? 1.936 9.502 8.673 1.00 90.06 82 CYS A N 1
ATOM 662 C CA . CYS A 1 82 ? 1.301 10.169 9.814 1.00 90.06 82 CYS A CA 1
ATOM 663 C C . CYS A 1 82 ? -0.026 10.834 9.434 1.00 90.06 82 CYS A C 1
ATOM 665 O O . CYS A 1 82 ? -1.048 10.543 10.051 1.00 90.06 82 CYS A O 1
ATOM 667 N N . GLU A 1 83 ? -0.023 11.697 8.416 1.00 90.50 83 GLU A N 1
ATOM 668 C CA . GLU A 1 83 ? -1.218 12.438 8.003 1.00 90.50 83 GLU A CA 1
ATOM 669 C C . GLU A 1 83 ? -2.346 11.488 7.546 1.00 90.50 83 GLU A C 1
ATOM 671 O O . GLU A 1 83 ? -3.434 11.555 8.128 1.00 90.50 83 GLU A O 1
ATOM 676 N N . PRO A 1 84 ? -2.122 10.529 6.617 1.00 90.12 84 PRO A N 1
ATOM 677 C CA . PRO A 1 84 ? -3.179 9.598 6.219 1.00 90.12 84 PRO A CA 1
ATOM 678 C C . PRO A 1 84 ? -3.667 8.719 7.377 1.00 90.12 84 PRO A C 1
ATOM 680 O O . PRO A 1 84 ? -4.864 8.452 7.493 1.00 90.12 84 PRO A O 1
ATOM 683 N N . LEU A 1 85 ? -2.769 8.299 8.277 1.00 90.88 85 LEU A N 1
ATOM 684 C CA . LEU A 1 85 ? -3.140 7.494 9.438 1.00 90.88 85 LEU A CA 1
ATOM 685 C C . LEU A 1 85 ? -4.094 8.269 10.351 1.00 90.88 85 LEU A C 1
ATOM 687 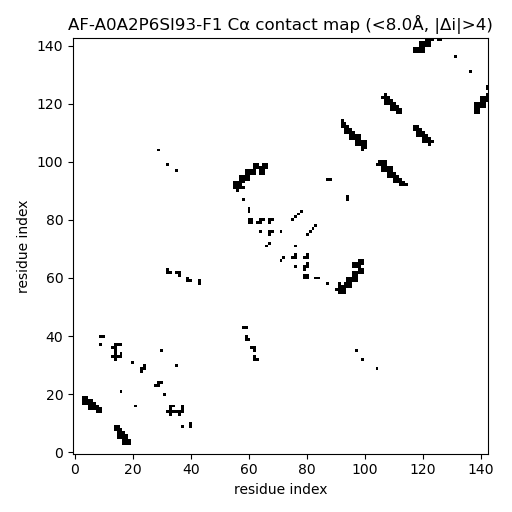O O . LEU A 1 85 ? -5.168 7.764 10.674 1.00 90.88 85 LEU A O 1
ATOM 691 N N . PHE A 1 86 ? -3.754 9.506 10.726 1.00 90.06 86 PHE A N 1
ATOM 692 C CA . PHE A 1 86 ? -4.615 10.329 11.579 1.00 90.06 86 PHE A CA 1
ATOM 693 C C . PHE A 1 86 ? -5.970 10.622 10.928 1.00 90.06 86 PHE A C 1
ATOM 695 O O . PHE A 1 86 ? -7.003 10.544 11.598 1.00 90.06 86 PHE A O 1
ATOM 702 N N . GLN A 1 87 ? -5.990 10.891 9.620 1.00 89.06 87 GLN A N 1
ATOM 703 C CA . GLN A 1 87 ? -7.231 11.134 8.884 1.00 89.06 87 GLN A CA 1
ATOM 704 C C . GLN A 1 87 ? -8.161 9.913 8.862 1.00 89.06 87 GLN A C 1
ATOM 706 O O . GLN A 1 87 ? -9.386 10.081 8.926 1.00 89.06 87 GLN A O 1
ATOM 711 N N . ASN A 1 88 ? -7.597 8.703 8.786 1.00 89.44 88 ASN A N 1
ATOM 712 C CA . ASN A 1 88 ? -8.358 7.465 8.640 1.00 89.44 88 ASN A CA 1
ATOM 713 C C . ASN A 1 88 ? -8.713 6.802 9.980 1.00 89.44 88 ASN A C 1
ATOM 715 O O . ASN A 1 88 ? -9.811 6.260 10.109 1.00 89.44 88 ASN A O 1
ATOM 719 N N . MET A 1 89 ? -7.866 6.889 11.014 1.00 84.62 89 MET A N 1
ATOM 720 C CA . MET A 1 89 ? -8.118 6.235 12.310 1.00 84.62 89 MET A CA 1
ATOM 721 C C . MET A 1 89 ? -9.447 6.652 12.953 1.00 84.62 89 MET A C 1
ATOM 723 O O . MET A 1 89 ? -10.107 5.832 13.590 1.00 84.62 89 MET A O 1
ATOM 727 N N . GLY A 1 90 ? -9.875 7.906 12.785 1.00 80.50 90 GLY A N 1
ATOM 728 C CA . GLY A 1 90 ? -11.158 8.380 13.316 1.00 80.50 90 GLY A CA 1
ATOM 729 C C . GLY A 1 90 ? -12.381 7.914 12.518 1.00 80.50 90 GLY A C 1
ATOM 730 O O . GLY A 1 90 ? -13.490 7.921 13.044 1.00 80.50 90 GLY A O 1
ATOM 731 N N . LYS A 1 91 ? -12.198 7.507 11.257 1.00 84.75 91 LYS A N 1
ATOM 732 C CA . LYS A 1 91 ? -13.288 7.310 10.284 1.00 84.75 91 LYS A CA 1
ATOM 733 C C . LYS A 1 91 ? -13.476 5.858 9.860 1.00 84.75 91 LYS A C 1
ATOM 735 O O . LYS A 1 91 ? -14.566 5.509 9.415 1.00 84.75 91 LYS A O 1
ATOM 740 N N . CYS A 1 92 ? -12.431 5.047 9.983 1.00 87.00 92 CYS A N 1
ATOM 741 C CA . CYS A 1 92 ? -12.386 3.686 9.469 1.00 87.00 92 CYS A CA 1
ATOM 742 C C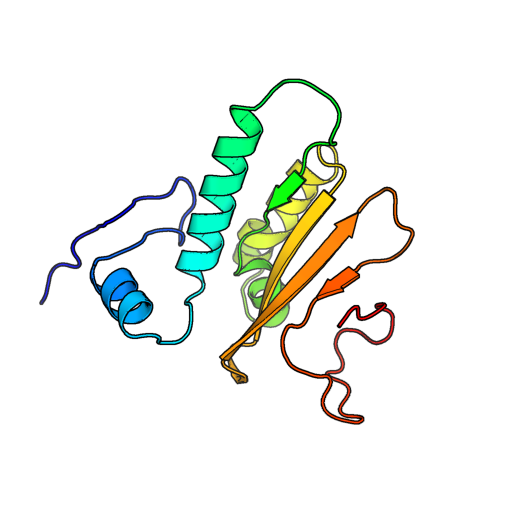 . CYS A 1 92 ? -12.388 2.657 10.604 1.00 87.00 92 CYS A C 1
ATOM 744 O O . CYS A 1 92 ? -11.834 2.913 11.677 1.00 87.00 92 CYS A O 1
ATOM 746 N N . SER A 1 93 ? -13.027 1.507 10.387 1.00 87.81 93 SER A N 1
ATOM 747 C CA . SER A 1 93 ? -12.924 0.335 11.270 1.00 87.81 93 SER A CA 1
ATOM 748 C C . SER A 1 93 ? -11.728 -0.536 10.906 1.00 87.81 93 SER A C 1
ATOM 750 O O . SER A 1 93 ? -11.148 -1.157 11.789 1.00 87.81 93 SER A O 1
ATOM 752 N N . MET A 1 94 ? -11.327 -0.516 9.632 1.00 90.25 94 MET A N 1
ATOM 753 C CA . MET A 1 94 ? -10.215 -1.300 9.113 1.00 90.25 94 MET A CA 1
ATOM 754 C C . MET A 1 94 ? -9.236 -0.426 8.323 1.00 90.25 94 MET A C 1
ATOM 756 O O . MET A 1 94 ? -9.646 0.438 7.545 1.00 90.25 94 MET A O 1
ATOM 760 N N . LEU A 1 95 ? -7.939 -0.643 8.526 1.00 92.75 95 LEU A N 1
ATOM 761 C CA . LEU A 1 95 ? -6.855 -0.004 7.784 1.00 92.75 95 LEU A CA 1
ATOM 762 C C . LEU A 1 95 ? -5.944 -1.076 7.191 1.00 92.75 95 LEU A C 1
ATOM 764 O O . LEU A 1 95 ? -5.467 -1.961 7.903 1.00 92.75 95 LEU A O 1
ATOM 768 N N . PHE A 1 96 ? -5.670 -0.954 5.900 1.00 93.56 96 PHE A N 1
ATOM 769 C CA . PHE A 1 96 ? -4.797 -1.838 5.143 1.00 93.56 96 PHE A CA 1
ATOM 770 C C . PHE A 1 96 ? -3.469 -1.135 4.868 1.00 93.56 96 PHE A C 1
ATOM 772 O O . PHE A 1 96 ? -3.450 -0.057 4.280 1.00 93.56 96 PHE A O 1
ATOM 779 N N . PHE A 1 97 ? -2.363 -1.751 5.273 1.00 93.75 97 PHE A N 1
ATOM 780 C CA . PHE A 1 97 ? -1.001 -1.257 5.085 1.00 93.75 97 PHE A CA 1
ATOM 781 C C . PHE A 1 97 ? -0.242 -2.227 4.175 1.00 93.75 97 PHE A C 1
ATOM 783 O O . PHE A 1 97 ? 0.250 -3.258 4.652 1.00 93.75 97 PHE A O 1
ATOM 790 N N . PRO A 1 98 ? -0.141 -1.939 2.869 1.00 92.75 98 PRO A N 1
ATOM 791 C CA . PRO A 1 98 ? 0.763 -2.670 2.001 1.00 92.75 98 PRO A CA 1
ATOM 792 C C . PRO A 1 98 ? 2.209 -2.419 2.440 1.00 92.75 98 PRO A C 1
ATOM 794 O O . PRO A 1 98 ? 2.618 -1.282 2.672 1.00 92.75 98 PRO A O 1
ATOM 797 N N . ILE A 1 99 ? 2.981 -3.493 2.578 1.00 89.75 99 ILE A N 1
ATOM 798 C CA . ILE A 1 99 ? 4.386 -3.447 2.977 1.00 89.75 99 ILE A CA 1
ATOM 799 C C . ILE A 1 99 ? 5.222 -4.043 1.854 1.00 89.75 99 ILE A C 1
ATOM 801 O O . ILE A 1 99 ? 5.171 -5.253 1.616 1.00 89.75 99 ILE A O 1
ATOM 805 N N . THR A 1 100 ? 6.034 -3.194 1.229 1.00 85.62 100 THR A N 1
ATOM 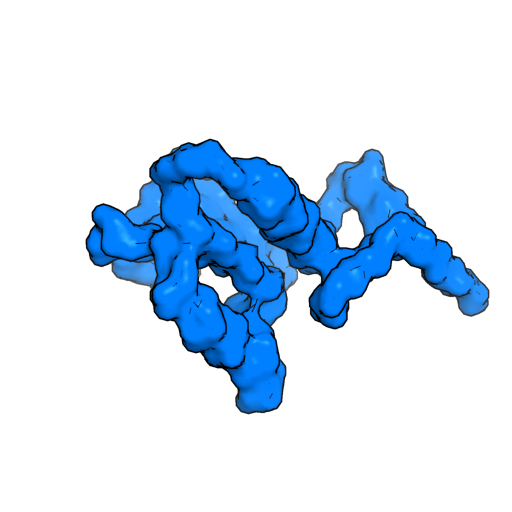806 C CA . THR A 1 100 ? 7.021 -3.601 0.228 1.00 85.62 100 THR A CA 1
ATOM 807 C C . THR A 1 100 ? 8.358 -3.932 0.886 1.00 85.62 100 THR A C 1
ATOM 809 O O . THR A 1 100 ? 9.009 -3.069 1.481 1.00 85.62 100 THR A O 1
ATOM 812 N N . HIS A 1 101 ? 8.813 -5.172 0.717 1.00 81.75 101 HIS A N 1
ATOM 813 C CA . HIS A 1 101 ? 10.151 -5.631 1.089 1.00 81.75 101 HIS A CA 1
ATOM 814 C C . HIS A 1 101 ? 11.067 -5.532 -0.133 1.00 81.75 101 HIS A C 1
ATOM 816 O O . HIS A 1 101 ? 11.217 -6.489 -0.891 1.00 81.75 101 HIS A O 1
ATOM 822 N N . ASN A 1 102 ? 11.663 -4.354 -0.349 1.00 70.19 102 ASN A N 1
ATOM 823 C CA . ASN A 1 102 ? 12.453 -4.058 -1.556 1.00 70.19 102 ASN A CA 1
ATOM 824 C C . ASN A 1 102 ? 13.633 -5.020 -1.775 1.00 70.19 102 ASN A C 1
ATOM 826 O O . ASN A 1 102 ? 13.948 -5.341 -2.916 1.00 70.19 102 ASN A O 1
ATOM 830 N N . GLU A 1 103 ? 14.273 -5.489 -0.702 1.00 70.69 103 GLU A N 1
ATOM 831 C CA . GLU A 1 103 ? 15.401 -6.429 -0.792 1.00 70.69 103 GLU A CA 1
ATOM 832 C C . GLU A 1 103 ? 14.962 -7.839 -1.212 1.00 70.69 103 GLU A C 1
ATOM 834 O O . GLU A 1 103 ? 15.717 -8.563 -1.858 1.00 70.69 103 GLU A O 1
ATOM 839 N N . GLU A 1 104 ? 13.730 -8.225 -0.872 1.00 65.56 104 GLU A N 1
ATOM 840 C CA . GLU A 1 104 ? 13.190 -9.567 -1.112 1.00 65.56 104 GLU A CA 1
ATOM 841 C C . GLU A 1 104 ? 12.240 -9.620 -2.320 1.00 65.56 104 GLU A C 1
ATOM 843 O O . GLU A 1 104 ? 11.721 -10.688 -2.639 1.00 65.56 104 GLU A O 1
ATOM 848 N N . PHE A 1 105 ? 12.016 -8.483 -2.997 1.00 77.94 105 PHE A N 1
ATOM 849 C CA . PHE A 1 105 ? 11.020 -8.314 -4.066 1.00 77.94 105 PHE A CA 1
ATOM 850 C C . PHE A 1 105 ? 9.651 -8.896 -3.693 1.00 77.94 105 PHE A C 1
ATOM 852 O O . PHE A 1 105 ? 8.981 -9.533 -4.508 1.00 77.94 105 PHE A O 1
ATOM 859 N N . HIS A 1 106 ? 9.257 -8.687 -2.438 1.00 86.00 106 HIS A N 1
ATOM 860 C CA . HIS A 1 106 ? 8.094 -9.323 -1.840 1.00 86.00 106 HIS A CA 1
ATOM 861 C C . HIS A 1 106 ? 7.150 -8.298 -1.227 1.00 86.00 106 HIS A C 1
ATOM 863 O O . HIS A 1 106 ? 7.586 -7.305 -0.646 1.00 86.00 106 HIS A O 1
ATOM 869 N N . HIS A 1 107 ? 5.853 -8.568 -1.316 1.00 88.88 107 HIS A N 1
ATOM 870 C CA . HIS A 1 107 ? 4.811 -7.721 -0.750 1.00 88.88 107 HIS A CA 1
ATOM 871 C C . HIS A 1 107 ? 4.051 -8.489 0.318 1.00 88.88 107 HIS A C 1
ATOM 873 O O . HIS A 1 107 ? 3.617 -9.619 0.104 1.00 88.88 107 HIS A O 1
ATOM 879 N N . THR A 1 108 ? 3.853 -7.849 1.463 1.00 91.00 108 THR A N 1
ATOM 880 C CA . THR A 1 108 ? 2.994 -8.368 2.533 1.00 91.00 108 THR A CA 1
ATOM 881 C C . THR A 1 108 ? 1.938 -7.341 2.899 1.00 91.00 108 THR A C 1
ATOM 883 O O . THR A 1 108 ? 2.067 -6.167 2.558 1.00 91.00 108 THR A O 1
ATOM 886 N N . LEU A 1 109 ? 0.899 -7.767 3.609 1.00 92.81 109 LEU A N 1
ATOM 887 C CA . LEU A 1 109 ? -0.192 -6.892 4.015 1.00 92.81 109 LEU A CA 1
ATOM 888 C C . LEU A 1 109 ? -0.337 -6.913 5.531 1.00 92.81 109 LEU A C 1
ATOM 890 O O . LEU A 1 109 ? -0.536 -7.966 6.132 1.00 92.81 109 LEU A O 1
ATOM 894 N N . LEU A 1 110 ? -0.245 -5.742 6.147 1.00 93.00 110 LEU A N 1
ATOM 895 C CA . LEU A 1 110 ? -0.560 -5.547 7.553 1.00 93.00 110 LEU A CA 1
ATOM 896 C C . LEU A 1 110 ? -1.951 -4.915 7.655 1.00 93.00 110 LEU A C 1
ATOM 898 O O . LEU A 1 110 ? -2.246 -3.940 6.973 1.00 93.00 110 LEU A O 1
ATOM 902 N N . VAL A 1 111 ? -2.810 -5.473 8.498 1.00 92.19 111 VAL A N 1
ATOM 903 C CA . VAL A 1 111 ? -4.189 -5.020 8.681 1.00 92.19 111 VAL A CA 1
ATOM 904 C C . VAL A 1 111 ? -4.402 -4.653 10.137 1.00 92.19 111 VAL A C 1
ATOM 906 O O . VAL A 1 111 ? -4.110 -5.435 11.046 1.00 92.19 111 VAL A O 1
ATOM 909 N N . PHE A 1 112 ? -4.922 -3.450 10.339 1.00 90.69 112 PHE A N 1
ATOM 910 C CA . PHE A 1 112 ? -5.492 -3.021 11.603 1.00 90.69 112 PHE A CA 1
ATOM 911 C C . PHE A 1 112 ? -7.009 -3.103 11.495 1.00 90.69 112 PHE A C 1
ATOM 913 O O . PHE A 1 112 ? -7.592 -2.496 10.603 1.00 90.69 112 PHE A O 1
ATOM 920 N N . ASP A 1 113 ? -7.632 -3.829 12.411 1.00 89.31 113 ASP A N 1
ATOM 921 C CA . ASP A 1 113 ? -9.079 -3.942 12.540 1.00 89.31 113 ASP A CA 1
ATOM 922 C C . ASP A 1 113 ? -9.441 -3.581 13.983 1.00 89.31 113 ASP A C 1
ATOM 924 O O . ASP A 1 113 ? -8.895 -4.165 14.919 1.00 89.31 113 ASP A O 1
ATOM 928 N N . LYS A 1 114 ? -1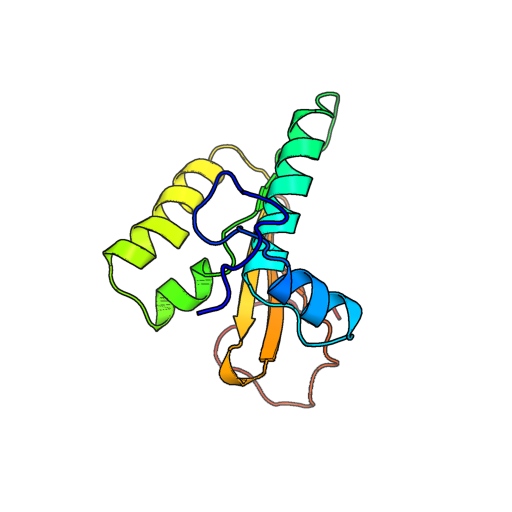0.324 -2.596 14.173 1.00 88.44 114 LYS A N 1
ATOM 929 C CA . LYS A 1 114 ? -10.734 -2.124 15.504 1.00 88.44 114 LYS A CA 1
ATOM 930 C C . LYS A 1 114 ? -11.447 -3.191 16.326 1.00 88.44 114 LYS A C 1
ATOM 932 O O . LYS A 1 114 ? -11.403 -3.115 17.553 1.00 88.44 114 LYS A O 1
ATOM 937 N N . ASP A 1 115 ? -12.081 -4.155 15.669 1.00 87.81 115 ASP A N 1
ATOM 938 C CA . ASP A 1 115 ? -12.835 -5.216 16.333 1.00 87.81 115 ASP A CA 1
ATOM 939 C C . ASP A 1 115 ? -11.931 -6.397 16.731 1.00 87.81 115 ASP A C 1
ATOM 941 O O . ASP A 1 115 ? -12.347 -7.297 17.465 1.00 87.81 115 ASP A O 1
ATOM 945 N N . ILE A 1 116 ? -10.664 -6.385 16.295 1.00 85.19 116 ILE A N 1
ATOM 946 C CA . ILE A 1 116 ? -9.680 -7.428 16.575 1.00 85.19 116 ILE A CA 1
ATOM 947 C C . ILE A 1 116 ? -8.587 -6.858 17.497 1.00 85.19 116 ILE A C 1
ATOM 949 O O . ILE A 1 116 ? -7.946 -5.861 17.175 1.00 85.19 116 ILE A O 1
ATOM 953 N N . PRO A 1 117 ? -8.273 -7.508 18.636 1.00 78.38 117 PRO A N 1
ATOM 954 C CA . PRO A 1 117 ? -7.336 -6.970 19.632 1.00 78.38 117 PRO A CA 1
ATOM 955 C C . PRO A 1 117 ? -5.860 -7.004 19.197 1.00 78.38 117 PRO A C 1
ATOM 957 O O . PRO A 1 117 ? -4.964 -6.712 19.987 1.00 78.38 117 PRO A O 1
ATOM 960 N N . GLN A 1 118 ? -5.583 -7.412 17.963 1.00 84.62 118 GLN A N 1
ATOM 961 C CA . GLN A 1 118 ? -4.246 -7.603 17.426 1.00 84.62 118 GLN A CA 1
ATOM 962 C C . GLN A 1 118 ? -4.214 -7.174 15.962 1.00 84.62 118 GLN A C 1
ATOM 964 O O . GLN A 1 118 ? -5.199 -7.287 15.237 1.00 84.62 118 GLN A O 1
ATOM 969 N N . TRP A 1 119 ? -3.036 -6.763 15.516 1.00 88.19 119 TRP A N 1
ATOM 970 C CA . TRP A 1 119 ? -2.775 -6.545 14.103 1.00 88.19 119 TRP A CA 1
ATOM 971 C C . TRP A 1 119 ? -2.695 -7.898 13.386 1.00 88.19 119 TRP A C 1
ATOM 973 O O . TRP A 1 119 ? -2.243 -8.886 13.973 1.00 88.19 119 TRP A O 1
ATOM 983 N N . LEU A 1 120 ? -3.129 -7.952 12.129 1.00 88.00 120 LEU A N 1
ATOM 984 C CA . LEU A 1 120 ? -3.048 -9.147 11.288 1.00 88.00 120 LEU A CA 1
ATOM 985 C C . LEU A 1 120 ? -1.994 -8.934 10.206 1.00 88.00 120 LEU A C 1
ATOM 987 O O . LEU A 1 120 ? -2.014 -7.917 9.524 1.00 88.00 120 LEU A O 1
ATOM 991 N N . HIS A 1 121 ? -1.083 -9.889 10.030 1.00 89.75 121 HIS A N 1
ATOM 992 C CA . HIS A 1 121 ? -0.081 -9.842 8.963 1.00 89.75 121 HIS A CA 1
ATOM 993 C C . HIS A 1 121 ? -0.270 -11.024 8.020 1.00 89.75 121 HIS A C 1
ATOM 995 O O . HIS A 1 121 ? -0.219 -12.180 8.449 1.00 89.75 121 HIS A O 1
ATOM 1001 N N . PHE A 1 122 ? -0.500 -10.704 6.750 1.00 88.44 122 PHE A N 1
ATOM 1002 C CA . PHE A 1 122 ? -0.683 -11.645 5.656 1.00 88.44 122 PHE A CA 1
ATOM 1003 C C . PHE A 1 122 ? 0.570 -11.666 4.788 1.00 88.44 122 PHE A C 1
ATOM 1005 O O . PHE A 1 122 ? 1.031 -10.634 4.289 1.00 88.44 122 PHE A O 1
ATOM 1012 N N . ASP A 1 123 ? 1.097 -12.868 4.601 1.00 88.94 123 ASP A N 1
ATOM 1013 C CA . ASP A 1 123 ? 2.279 -13.149 3.804 1.00 88.94 123 ASP A CA 1
ATOM 1014 C C . ASP A 1 123 ? 1.965 -14.347 2.906 1.00 88.94 123 ASP A C 1
ATOM 1016 O O . ASP A 1 123 ? 1.699 -15.444 3.394 1.00 88.94 123 ASP A O 1
ATOM 1020 N N . SER A 1 124 ? 1.950 -14.125 1.592 1.00 86.00 124 SER A N 1
ATOM 1021 C CA . SER A 1 124 ? 1.633 -15.165 0.609 1.00 86.00 124 SER A CA 1
ATOM 1022 C C . SER A 1 124 ? 2.776 -16.164 0.404 1.00 86.00 124 SER A C 1
ATOM 1024 O O . SER A 1 124 ? 2.571 -17.225 -0.194 1.00 86.00 124 SER A O 1
ATOM 1026 N N . MET A 1 125 ? 3.985 -15.868 0.895 1.00 82.19 125 MET A N 1
ATOM 1027 C CA . MET A 1 125 ? 5.070 -16.838 0.908 1.00 82.19 125 MET A CA 1
ATOM 1028 C C . MET A 1 125 ? 4.909 -17.783 2.097 1.00 82.19 125 MET A C 1
ATOM 1030 O O . MET A 1 125 ? 4.694 -17.373 3.236 1.00 82.19 125 MET A O 1
ATOM 1034 N N . LYS A 1 126 ? 5.082 -19.089 1.851 1.00 60.50 126 LYS A N 1
ATOM 1035 C CA . LYS A 1 126 ? 5.099 -20.094 2.924 1.00 60.50 126 LYS A CA 1
ATOM 1036 C C . LYS A 1 126 ? 6.113 -19.678 3.997 1.00 60.50 126 LYS A C 1
ATOM 1038 O O . LYS A 1 126 ? 7.242 -19.337 3.630 1.00 60.50 126 LYS A O 1
ATOM 1043 N N . PRO A 1 127 ? 5.781 -19.769 5.300 1.00 57.72 127 PRO A N 1
ATOM 1044 C CA . PRO A 1 127 ? 6.702 -19.383 6.357 1.00 57.72 127 PRO A CA 1
ATOM 1045 C C . PRO A 1 127 ? 8.007 -20.168 6.208 1.00 57.72 127 PRO A C 1
ATOM 1047 O O . PRO A 1 127 ? 8.047 -21.389 6.393 1.00 57.72 127 PRO A O 1
ATOM 1050 N N . ARG A 1 128 ? 9.093 -19.467 5.854 1.00 51.31 128 ARG A N 1
ATOM 1051 C CA . ARG A 1 128 ? 10.436 -20.049 5.896 1.00 51.31 128 ARG A CA 1
ATOM 1052 C C . ARG A 1 128 ? 10.680 -20.466 7.341 1.00 51.31 128 ARG A C 1
ATOM 1054 O O . ARG A 1 128 ? 10.529 -19.659 8.259 1.00 51.31 128 ARG A O 1
ATOM 1061 N N . ARG A 1 129 ? 10.996 -21.747 7.548 1.00 43.81 129 ARG A N 1
ATOM 1062 C CA . ARG A 1 129 ? 11.319 -22.311 8.865 1.00 43.81 129 ARG A CA 1
ATOM 1063 C C . ARG A 1 129 ? 12.274 -21.363 9.605 1.00 43.81 129 ARG A C 1
ATOM 1065 O O . ARG A 1 129 ? 13.382 -21.132 9.141 1.00 43.81 129 ARG A O 1
ATOM 1072 N N . ALA A 1 130 ? 11.809 -20.827 10.733 1.00 40.91 130 ALA A N 1
ATOM 1073 C CA . ALA A 1 130 ? 12.601 -20.197 11.790 1.00 40.91 130 ALA A CA 1
ATOM 1074 C C . ALA A 1 130 ? 13.613 -19.098 11.382 1.00 40.91 130 ALA A C 1
ATOM 1076 O O . ALA A 1 130 ? 14.686 -19.007 11.968 1.00 40.91 130 ALA A O 1
ATOM 1077 N N . GLY A 1 131 ? 13.266 -18.223 10.436 1.00 42.00 131 GLY A N 1
ATOM 1078 C CA . GLY A 1 131 ? 13.998 -16.975 10.194 1.00 42.00 131 GLY A CA 1
ATOM 1079 C C . GLY A 1 131 ? 13.124 -15.779 10.541 1.00 42.00 131 GLY A C 1
ATOM 1080 O O . GLY A 1 131 ? 12.346 -15.319 9.712 1.00 42.00 131 GLY A O 1
ATOM 1081 N N . THR A 1 132 ? 13.179 -15.298 11.781 1.00 42.56 132 THR A N 1
ATOM 1082 C CA . THR A 1 132 ? 12.452 -14.089 12.179 1.00 42.56 132 THR A CA 1
ATOM 1083 C C . THR A 1 132 ? 13.062 -12.876 11.481 1.00 42.56 132 THR A C 1
ATOM 1085 O O . THR A 1 132 ? 14.115 -12.399 11.901 1.00 42.56 132 THR A O 1
ATOM 1088 N N . GLY A 1 133 ? 12.381 -12.318 10.478 1.00 43.91 133 GLY A N 1
ATOM 1089 C CA . GLY A 1 133 ? 12.503 -10.885 10.223 1.00 43.91 133 GLY A CA 1
ATOM 1090 C C . GLY A 1 133 ? 12.162 -10.159 11.528 1.00 43.91 133 GLY A C 1
ATOM 1091 O O . GLY A 1 133 ? 11.132 -10.446 12.144 1.00 43.91 133 GLY A O 1
ATOM 1092 N N . GLN A 1 134 ? 13.054 -9.294 12.014 1.00 47.44 134 GLN A N 1
ATOM 1093 C CA . GLN A 1 134 ? 12.953 -8.705 13.358 1.00 47.44 134 GLN A CA 1
ATOM 1094 C C . GLN A 1 134 ? 11.695 -7.844 13.579 1.00 47.44 134 GLN A C 1
ATOM 1096 O O . GLN A 1 134 ? 11.388 -7.509 14.721 1.00 47.44 134 GLN A O 1
ATOM 1101 N N . CYS A 1 135 ? 10.947 -7.520 12.523 1.00 49.97 135 CYS A N 1
ATOM 1102 C CA . CYS A 1 135 ? 9.923 -6.483 12.554 1.00 49.97 135 CYS A CA 1
ATOM 1103 C C . CYS A 1 135 ? 8.595 -6.870 13.232 1.00 49.97 135 CYS A C 1
ATOM 1105 O O . CYS A 1 135 ? 7.846 -5.969 13.585 1.00 49.97 135 CYS A O 1
ATOM 1107 N N . PHE A 1 136 ? 8.276 -8.155 13.459 1.00 50.84 136 PHE A N 1
ATOM 1108 C CA . PHE A 1 136 ? 6.896 -8.545 13.826 1.00 50.84 136 PHE A CA 1
ATOM 1109 C C . PHE A 1 136 ? 6.798 -9.694 14.845 1.00 50.84 136 PHE A C 1
ATOM 1111 O O . PHE A 1 136 ? 6.074 -10.667 14.642 1.00 50.84 136 PHE A O 1
ATOM 1118 N N . LYS A 1 137 ? 7.529 -9.604 15.965 1.00 45.06 137 LYS A N 1
ATOM 1119 C CA . LYS A 1 137 ? 7.512 -10.642 17.021 1.00 45.06 137 LYS A CA 1
ATOM 1120 C C . LYS A 1 137 ? 6.166 -10.783 17.756 1.00 45.06 137 LYS A C 1
ATOM 1122 O O . LYS A 1 137 ? 5.943 -11.810 18.384 1.00 45.06 137 LYS A O 1
ATOM 1127 N N . SER A 1 138 ? 5.284 -9.786 17.678 1.00 45.62 138 SER A N 1
ATOM 1128 C CA . SER A 1 138 ? 3.996 -9.735 18.389 1.00 45.62 138 SER A CA 1
ATOM 1129 C C . SER A 1 138 ? 2.764 -9.902 17.488 1.00 45.62 138 SER A C 1
ATOM 1131 O O . SER A 1 138 ? 1.648 -9.678 17.947 1.00 45.62 138 SER A O 1
ATOM 1133 N N . ILE A 1 139 ? 2.935 -10.285 16.218 1.00 54.53 139 ILE A N 1
ATOM 1134 C CA . ILE A 1 139 ? 1.828 -10.346 15.254 1.00 54.53 139 ILE A CA 1
ATOM 1135 C C . ILE A 1 139 ? 1.436 -11.795 14.956 1.00 54.53 139 ILE A C 1
ATOM 1137 O O . ILE A 1 139 ? 2.288 -12.626 14.630 1.00 54.53 139 ILE A O 1
ATOM 1141 N N . LYS A 1 140 ? 0.132 -12.101 15.035 1.00 50.66 140 LYS A N 1
ATOM 1142 C CA . LYS A 1 140 ? -0.403 -13.398 14.603 1.00 50.66 140 LYS A CA 1
ATOM 1143 C C . LYS A 1 140 ? -0.339 -13.471 13.077 1.00 50.66 140 LYS A C 1
ATOM 1145 O O . LYS A 1 140 ? -1.046 -12.744 12.384 1.00 50.66 140 LYS A O 1
ATOM 1150 N N . LYS A 1 141 ? 0.502 -14.370 12.568 1.00 52.47 141 LYS A N 1
ATOM 1151 C CA . LYS A 1 141 ? 0.593 -14.675 11.138 1.00 52.47 141 LYS A CA 1
ATOM 1152 C C . LYS A 1 141 ? -0.558 -15.592 10.741 1.00 52.47 141 LYS A C 1
ATOM 1154 O O . LYS A 1 141 ? -0.763 -16.622 11.387 1.00 52.47 141 LYS A O 1
ATOM 1159 N N . ILE A 1 142 ? -1.291 -15.219 9.700 1.00 49.59 142 ILE A N 1
ATOM 1160 C CA . ILE A 1 142 ? -2.282 -16.083 9.055 1.00 49.59 142 ILE A CA 1
ATOM 1161 C C . ILE A 1 142 ? -1.691 -16.436 7.691 1.00 49.59 142 ILE A C 1
ATOM 1163 O O . ILE A 1 142 ? -1.393 -15.536 6.907 1.00 49.59 142 ILE A O 1
ATOM 1167 N N . GLY A 1 143 ? -1.408 -17.726 7.495 1.00 45.47 143 GLY A N 1
ATOM 1168 C CA . GLY A 1 143 ? -0.872 -18.274 6.247 1.00 45.47 143 GLY A CA 1
ATOM 1169 C C . GLY A 1 143 ? -1.963 -18.770 5.318 1.00 45.47 143 GLY A C 1
ATOM 1170 O O . GLY A 1 143 ? -3.097 -18.975 5.808 1.00 45.47 143 GLY A O 1
#

Foldseek 3Di:
DDPFAWPDDDPDPLLTDTPVLVVCVVVVHQRDQSPVVVVQRVVLVVVVVPPDDDAFDEHEFRQCQQVCVPPHDPVVVCVRHVVVCVVAVVRGQKYWHWYQPPVVSAIKIWMDGNVDPFIEIEGPDDPDPPDDPPPPPPHDYDD

InterPro domains:
  IPR038765 Papain-like cysteine peptidase superfamily [SSF54001] (14-130)

Radius of gyration: 16.46 Å; Cα contacts (8 Å, |Δi|>4): 201; chains: 1; bounding box: 41×37×45 Å